Protein AF-A0A6J4R0J1-F1 (afdb_monomer_lite)

Structure (mmCIF, N/CA/C/O backbone):
data_AF-A0A6J4R0J1-F1
#
_entry.id   AF-A0A6J4R0J1-F1
#
loop_
_atom_site.group_PDB
_atom_site.id
_atom_site.type_symbol
_atom_site.label_atom_id
_atom_site.label_alt_id
_atom_site.label_comp_id
_atom_site.label_asym_id
_atom_site.label_entity_id
_atom_site.label_seq_id
_atom_site.pdbx_PDB_ins_code
_atom_site.Cartn_x
_atom_site.Cartn_y
_atom_site.Cartn_z
_atom_site.occupancy
_atom_site.B_iso_or_equiv
_atom_site.auth_seq_id
_atom_site.auth_comp_id
_atom_site.auth_asym_id
_atom_site.auth_atom_id
_atom_site.pdbx_PDB_model_num
ATOM 1 N N . MET A 1 1 ? 12.698 24.147 -6.975 1.00 38.94 1 MET A N 1
ATOM 2 C CA . MET A 1 1 ? 11.459 23.363 -6.816 1.00 38.94 1 MET A CA 1
ATOM 3 C C . MET A 1 1 ? 11.297 23.129 -5.329 1.00 38.94 1 MET A C 1
ATOM 5 O O . MET A 1 1 ? 12.137 22.466 -4.735 1.00 38.94 1 MET A O 1
ATOM 9 N N . ASP A 1 2 ? 10.333 23.818 -4.726 1.00 30.00 2 ASP A N 1
ATOM 10 C CA . ASP A 1 2 ? 10.164 23.955 -3.279 1.00 30.00 2 ASP A CA 1
ATOM 11 C C . ASP A 1 2 ? 9.725 22.641 -2.618 1.00 30.00 2 ASP A C 1
ATOM 13 O O . ASP A 1 2 ? 8.538 22.346 -2.507 1.00 30.00 2 ASP A O 1
ATOM 17 N N . ALA A 1 3 ? 10.691 21.860 -2.136 1.00 38.12 3 ALA A N 1
ATOM 18 C CA . ALA A 1 3 ? 10.451 20.653 -1.340 1.00 38.12 3 ALA A CA 1
ATOM 19 C C . ALA A 1 3 ? 10.174 20.950 0.153 1.00 38.12 3 ALA A C 1
ATOM 21 O O . ALA A 1 3 ? 10.104 20.035 0.969 1.00 38.12 3 ALA A O 1
ATOM 22 N N . GLU A 1 4 ? 10.003 22.222 0.533 1.00 39.88 4 GLU A N 1
ATOM 23 C CA . GLU A 1 4 ? 9.862 22.650 1.935 1.00 39.88 4 GLU A CA 1
ATOM 24 C C . GLU A 1 4 ? 8.438 23.112 2.308 1.00 39.88 4 GLU A C 1
ATOM 26 O O . GLU A 1 4 ? 8.204 23.711 3.357 1.00 39.88 4 GLU A O 1
ATOM 31 N N . ARG A 1 5 ? 7.434 22.803 1.475 1.00 39.91 5 ARG A N 1
ATOM 32 C CA . ARG A 1 5 ? 6.010 23.034 1.792 1.00 39.91 5 ARG A CA 1
ATOM 33 C C . ARG A 1 5 ? 5.126 21.833 1.458 1.00 39.91 5 ARG A C 1
ATOM 35 O O . ARG A 1 5 ? 4.129 21.968 0.763 1.00 39.91 5 ARG A O 1
ATOM 42 N N . ALA A 1 6 ? 5.423 20.663 2.016 1.00 39.06 6 ALA A N 1
ATOM 43 C CA . ALA A 1 6 ? 4.424 19.598 2.109 1.00 39.06 6 ALA A CA 1
ATOM 44 C C . ALA A 1 6 ? 4.661 18.726 3.345 1.00 39.06 6 ALA A C 1
ATOM 46 O O . ALA A 1 6 ? 5.354 17.717 3.333 1.00 39.06 6 ALA A O 1
ATOM 47 N N . GLY A 1 7 ? 4.003 19.089 4.443 1.00 44.00 7 GLY A N 1
ATOM 48 C CA . GLY A 1 7 ? 3.830 18.226 5.609 1.00 44.00 7 GLY A CA 1
ATOM 49 C C . GLY A 1 7 ? 2.900 17.028 5.360 1.00 44.00 7 GLY A C 1
ATOM 50 O O . GLY A 1 7 ? 2.256 16.567 6.305 1.00 44.00 7 GLY A O 1
ATOM 51 N N . PHE A 1 8 ? 2.847 16.477 4.147 1.00 51.34 8 PHE A N 1
ATOM 52 C CA . PHE A 1 8 ? 2.050 15.305 3.794 1.00 51.34 8 PHE A CA 1
ATOM 53 C C . PHE A 1 8 ? 3.011 14.150 3.533 1.00 51.34 8 PHE A C 1
ATOM 55 O O . PHE A 1 8 ? 3.921 14.274 2.728 1.00 51.34 8 PHE A O 1
ATOM 62 N N . ARG A 1 9 ? 2.892 13.050 4.286 1.00 73.69 9 ARG A N 1
ATOM 63 C CA . ARG A 1 9 ? 3.553 11.814 3.859 1.00 73.69 9 ARG A CA 1
ATOM 64 C C . ARG A 1 9 ? 2.790 11.361 2.620 1.00 73.69 9 ARG A C 1
ATOM 66 O O . ARG A 1 9 ? 1.616 10.999 2.744 1.00 73.69 9 ARG A O 1
ATOM 73 N N . THR A 1 10 ? 3.419 11.527 1.468 1.00 86.50 10 THR A N 1
ATOM 74 C CA . THR A 1 10 ? 3.014 10.881 0.228 1.00 86.50 10 THR A CA 1
ATOM 75 C C . THR A 1 10 ? 3.356 9.401 0.343 1.00 86.50 10 THR A C 1
ATOM 77 O O . THR A 1 10 ? 4.373 9.043 0.938 1.00 86.50 10 THR A O 1
ATOM 80 N N . PHE A 1 11 ? 2.466 8.560 -0.162 1.00 91.69 11 PHE A N 1
ATOM 81 C CA . PHE A 1 11 ? 2.671 7.130 -0.326 1.00 91.69 11 PHE A CA 1
ATOM 82 C C . PHE A 1 11 ? 2.374 6.768 -1.774 1.00 91.69 11 PHE A C 1
ATOM 84 O O . PHE A 1 11 ? 1.612 7.461 -2.451 1.00 91.69 11 PHE A O 1
ATOM 91 N N . TRP A 1 12 ? 2.925 5.650 -2.220 1.00 94.31 12 TRP A N 1
ATOM 92 C CA . TRP A 1 12 ? 2.707 5.141 -3.562 1.00 94.31 12 TRP A CA 1
ATOM 93 C C . TRP A 1 12 ? 2.015 3.788 -3.475 1.00 94.31 12 TRP A C 1
ATOM 95 O O . TRP A 1 12 ? 2.318 2.968 -2.607 1.00 94.31 12 TRP A O 1
ATOM 105 N N . LEU A 1 13 ? 1.040 3.579 -4.352 1.00 93.81 13 LEU A N 1
ATOM 106 C CA . LEU A 1 13 ? 0.279 2.342 -4.487 1.00 93.81 13 LEU A CA 1
ATOM 107 C C . LEU A 1 13 ? 0.401 1.822 -5.915 1.00 93.81 13 LEU A C 1
ATOM 109 O O . LEU A 1 13 ? 0.634 2.584 -6.854 1.00 93.81 13 LEU A O 1
ATOM 113 N N . ILE A 1 14 ? 0.159 0.526 -6.083 1.00 93.25 14 ILE A N 1
ATOM 114 C CA . ILE A 1 14 ? -0.085 -0.054 -7.400 1.00 93.25 14 ILE A CA 1
ATOM 115 C C . ILE A 1 14 ? -1.589 0.004 -7.650 1.00 93.25 14 ILE A C 1
ATOM 117 O O . ILE A 1 14 ? -2.373 -0.633 -6.946 1.00 93.25 14 ILE A O 1
ATOM 121 N N . VAL A 1 15 ? -1.987 0.808 -8.628 1.00 92.62 15 VAL A N 1
ATOM 122 C CA . VAL A 1 15 ? -3.387 1.070 -8.967 1.00 92.62 15 VAL A CA 1
ATOM 123 C C . VAL A 1 15 ? -3.696 0.596 -10.380 1.00 92.62 15 VAL A C 1
ATOM 125 O O . VAL A 1 15 ? -2.817 0.550 -11.239 1.00 92.62 15 VAL A O 1
ATOM 128 N N . GLY A 1 16 ? -4.940 0.215 -10.622 1.00 89.44 16 GLY A N 1
ATOM 129 C CA . GLY A 1 16 ? -5.424 -0.276 -11.906 1.00 89.44 16 GLY A CA 1
ATOM 130 C C . GLY A 1 16 ? -6.814 0.262 -12.227 1.00 89.44 16 GLY A C 1
ATOM 131 O O . GLY A 1 16 ? -7.450 0.926 -11.406 1.00 89.44 16 GLY A O 1
ATOM 132 N N . GLY A 1 17 ? -7.279 -0.049 -13.434 1.00 79.38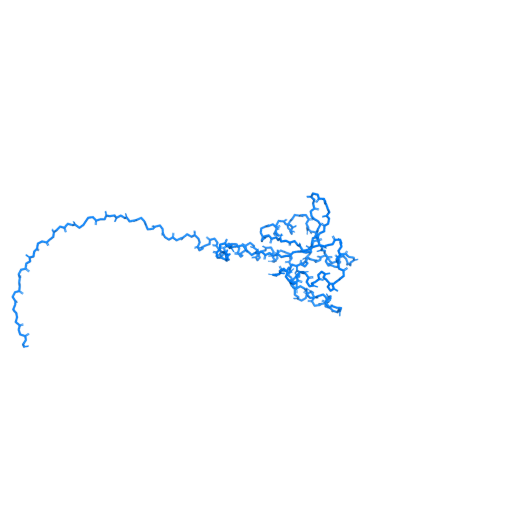 17 GLY A N 1
ATOM 133 C CA . GLY A 1 17 ? -8.604 0.324 -13.921 1.00 79.38 17 GLY A CA 1
ATOM 134 C C . GLY A 1 17 ? -8.642 1.675 -14.640 1.00 79.38 17 GLY A C 1
ATOM 135 O O . GLY A 1 17 ? -8.005 2.646 -14.231 1.00 79.38 17 GLY A O 1
ATOM 136 N N . ASP A 1 18 ? -9.447 1.718 -15.702 1.00 64.12 18 ASP A N 1
ATOM 137 C CA . ASP A 1 18 ? -9.637 2.883 -16.580 1.00 64.12 18 ASP A CA 1
ATOM 138 C C . ASP A 1 18 ? -10.942 3.651 -16.271 1.00 64.12 18 ASP A C 1
ATOM 140 O O . ASP A 1 18 ? -11.391 4.476 -17.064 1.00 64.12 18 ASP A O 1
ATOM 144 N N . GLY A 1 19 ? -11.599 3.344 -15.144 1.00 58.97 19 GLY A N 1
ATOM 145 C CA . GLY A 1 19 ? -12.915 3.878 -14.767 1.00 58.97 19 GLY A CA 1
ATOM 146 C C . GLY A 1 19 ? -12.906 4.806 -13.545 1.00 58.97 19 GLY A C 1
ATOM 147 O O . GLY A 1 19 ? -11.880 5.017 -12.907 1.00 58.97 19 GLY A O 1
ATOM 148 N N . ASP A 1 20 ? -14.090 5.308 -13.171 1.00 60.16 20 ASP A N 1
ATOM 149 C CA . ASP A 1 20 ? -14.314 6.280 -12.077 1.00 60.16 20 ASP A CA 1
ATOM 150 C C . ASP A 1 20 ? -13.888 5.809 -10.673 1.00 60.16 20 ASP A C 1
ATOM 152 O O . ASP A 1 20 ? -13.831 6.607 -9.733 1.00 60.16 20 ASP A O 1
ATOM 156 N N . ARG A 1 21 ? -13.608 4.513 -10.493 1.00 64.06 21 ARG A N 1
ATOM 157 C CA . ARG A 1 21 ? -13.085 3.965 -9.239 1.00 64.06 21 ARG A CA 1
ATOM 158 C C . ARG A 1 21 ? -11.728 3.311 -9.477 1.00 64.06 21 ARG A C 1
ATOM 160 O O . ARG A 1 21 ? -11.695 2.278 -10.145 1.00 64.06 21 ARG A O 1
ATOM 167 N N . PRO A 1 22 ? -10.642 3.859 -8.906 1.00 71.25 22 PRO A N 1
ATOM 168 C CA . PRO A 1 22 ? -9.336 3.225 -8.993 1.00 71.25 22 PRO A CA 1
ATOM 169 C C . PRO A 1 22 ? -9.366 1.874 -8.268 1.00 71.25 22 PRO A C 1
ATOM 171 O O . PRO A 1 22 ? -9.795 1.784 -7.116 1.00 71.25 22 PRO A O 1
ATOM 174 N N . GLU A 1 23 ? -8.932 0.821 -8.957 1.00 86.38 23 GLU A N 1
ATOM 175 C CA . GLU A 1 23 ? -8.646 -0.483 -8.361 1.00 86.38 23 GLU A CA 1
ATOM 176 C C . GLU A 1 23 ? -7.277 -0.408 -7.682 1.00 86.38 23 GLU A C 1
ATOM 178 O O . GLU A 1 23 ? -6.360 0.230 -8.200 1.00 86.38 23 GLU A O 1
ATOM 183 N N . VAL A 1 24 ? -7.116 -1.060 -6.534 1.00 89.06 24 VAL A N 1
ATOM 184 C CA . VAL A 1 24 ? -5.830 -1.131 -5.835 1.00 89.06 24 VAL A CA 1
ATOM 185 C C . VAL A 1 24 ? -5.364 -2.577 -5.819 1.00 89.06 24 VAL A C 1
ATOM 187 O O . VAL A 1 24 ? -6.148 -3.484 -5.543 1.00 89.06 24 VAL A O 1
ATOM 190 N N . PHE A 1 25 ? -4.096 -2.792 -6.149 1.00 89.56 25 PHE A N 1
ATOM 191 C CA . PHE A 1 25 ? -3.497 -4.116 -6.184 1.00 89.56 25 PHE A CA 1
ATOM 192 C C . PHE A 1 25 ? -3.407 -4.710 -4.774 1.00 89.56 25 PHE A C 1
ATOM 194 O O . PHE A 1 25 ? -2.933 -4.056 -3.846 1.00 89.56 25 PHE A O 1
ATOM 201 N N . GLU A 1 26 ? -3.820 -5.967 -4.623 1.00 88.38 26 GLU A N 1
ATOM 202 C CA . GLU A 1 26 ? -3.784 -6.699 -3.355 1.00 88.38 26 GLU A CA 1
ATOM 203 C C . GLU A 1 26 ? -2.957 -7.984 -3.512 1.00 88.38 26 GLU A C 1
ATOM 205 O O . GLU A 1 26 ? -3.203 -8.812 -4.392 1.00 88.38 26 GLU A O 1
ATOM 210 N N . LEU A 1 27 ? -1.982 -8.176 -2.625 1.00 84.88 27 LEU A N 1
ATOM 211 C CA . LEU A 1 27 ? -1.199 -9.403 -2.513 1.00 84.88 27 LEU A CA 1
ATOM 212 C C . LEU A 1 27 ? -2.029 -10.502 -1.847 1.00 84.88 27 LEU A C 1
ATOM 214 O O . LEU A 1 27 ? -2.735 -10.238 -0.875 1.00 84.88 27 LEU A O 1
ATOM 218 N N . GLY A 1 28 ? -1.898 -11.740 -2.337 1.00 77.69 28 GLY A N 1
ATOM 219 C CA . GLY A 1 28 ? -2.512 -12.927 -1.728 1.00 77.69 28 GLY A CA 1
ATOM 220 C C . GLY A 1 28 ? -4.037 -13.002 -1.849 1.00 77.69 28 GLY A C 1
ATOM 221 O O . GLY A 1 28 ? -4.665 -13.816 -1.167 1.00 77.69 28 GLY A O 1
ATOM 222 N N . ALA A 1 29 ? -4.643 -12.180 -2.715 1.00 71.81 29 ALA A N 1
ATOM 223 C CA . ALA A 1 29 ? -6.087 -12.161 -2.939 1.00 71.81 29 ALA A CA 1
ATOM 224 C C . ALA A 1 29 ? -6.650 -13.537 -3.353 1.00 71.81 29 ALA A C 1
ATOM 226 O O . ALA A 1 29 ? -7.758 -13.895 -2.954 1.00 71.81 29 ALA A O 1
ATOM 227 N N . ASP A 1 30 ? -5.863 -14.332 -4.081 1.00 73.12 30 ASP A N 1
ATOM 228 C CA . ASP A 1 30 ? -6.143 -15.716 -4.484 1.00 73.12 30 ASP A CA 1
ATOM 229 C C . ASP A 1 30 ? -6.122 -16.719 -3.314 1.00 73.12 30 ASP A C 1
ATO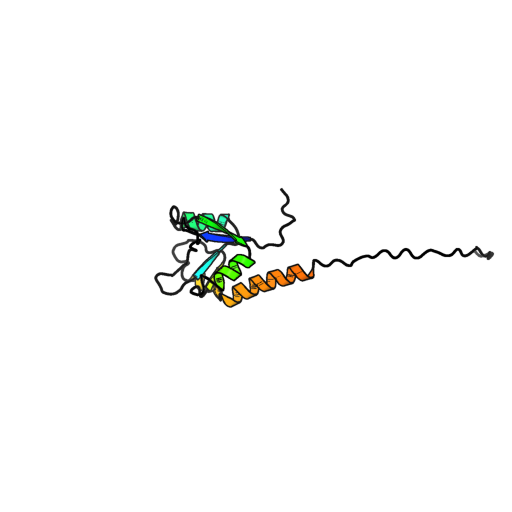M 231 O O . ASP A 1 30 ? -6.751 -17.773 -3.381 1.00 73.12 30 ASP A O 1
ATOM 235 N N . LYS A 1 31 ? -5.432 -16.381 -2.220 1.00 69.50 31 LYS A N 1
ATOM 236 C CA . LYS A 1 31 ? -5.236 -17.227 -1.029 1.00 69.50 31 LYS A CA 1
ATOM 237 C C . LYS A 1 31 ? -6.109 -16.815 0.157 1.00 69.50 31 LYS A C 1
ATOM 239 O O . LYS A 1 31 ? -5.922 -17.323 1.258 1.00 69.50 31 LYS A O 1
ATOM 244 N N . GLY A 1 32 ? -7.035 -15.874 -0.038 1.00 70.12 32 GLY A N 1
ATOM 245 C CA . GLY A 1 32 ? -7.919 -15.354 1.014 1.00 70.12 32 GLY A CA 1
ATOM 246 C C . GLY A 1 32 ? -7.247 -14.385 1.998 1.00 70.12 32 GLY A C 1
ATOM 247 O O . GLY A 1 32 ? -7.940 -13.737 2.780 1.00 70.12 32 GLY A O 1
ATOM 248 N N . THR A 1 33 ? -5.925 -14.224 1.920 1.00 73.38 33 THR A N 1
ATOM 249 C CA . THR A 1 33 ? -5.139 -13.268 2.707 1.00 73.38 33 THR A CA 1
ATOM 250 C C . THR A 1 33 ? -4.902 -12.017 1.874 1.00 73.38 33 THR A C 1
ATOM 252 O O . THR A 1 33 ? -3.975 -11.974 1.076 1.00 73.38 33 THR A O 1
ATOM 255 N N . ARG A 1 34 ? -5.745 -10.995 2.048 1.00 86.31 34 ARG A N 1
ATOM 256 C CA . ARG A 1 34 ? -5.666 -9.742 1.282 1.00 86.31 34 ARG A CA 1
ATOM 257 C C . ARG A 1 34 ? -4.750 -8.744 1.968 1.00 86.31 34 ARG A C 1
ATOM 259 O O . ARG A 1 34 ? -5.080 -8.224 3.040 1.00 86.31 34 ARG A O 1
ATOM 266 N N . MET A 1 35 ? -3.607 -8.477 1.352 1.00 88.31 35 MET A N 1
ATOM 267 C CA . MET A 1 35 ? -2.616 -7.540 1.871 1.00 88.31 35 MET A CA 1
ATOM 268 C C . MET A 1 35 ? -2.396 -6.398 0.887 1.00 88.31 35 MET A C 1
ATOM 270 O O . MET A 1 35 ? -2.263 -6.634 -0.311 1.00 88.31 35 MET A O 1
ATOM 274 N N . LEU A 1 36 ? -2.332 -5.168 1.390 1.00 91.62 36 LEU A N 1
ATOM 275 C CA . LEU A 1 36 ? -2.076 -3.993 0.563 1.00 91.62 36 LEU A CA 1
ATOM 276 C C . LEU A 1 36 ? -0.580 -3.643 0.595 1.00 91.62 36 LEU A C 1
ATOM 278 O O . LEU A 1 36 ? -0.091 -3.278 1.667 1.00 91.62 36 LEU A O 1
ATOM 282 N N . PRO A 1 37 ? 0.147 -3.720 -0.533 1.00 92.00 37 PRO A N 1
ATOM 283 C CA . PRO A 1 37 ? 1.481 -3.150 -0.622 1.00 92.00 37 PRO A CA 1
ATOM 284 C C . PRO A 1 37 ? 1.401 -1.617 -0.637 1.00 92.00 37 PRO A C 1
ATOM 286 O O . PRO A 1 37 ? 0.665 -1.029 -1.432 1.00 92.00 37 PRO A O 1
ATOM 289 N N . VAL A 1 38 ? 2.153 -0.978 0.254 1.00 92.50 38 VAL A N 1
ATOM 290 C CA . VAL A 1 38 ? 2.284 0.479 0.349 1.00 92.50 38 VAL A CA 1
ATOM 291 C C . VAL A 1 38 ? 3.759 0.822 0.258 1.00 92.50 38 VAL A C 1
ATOM 293 O O . VAL A 1 38 ? 4.562 0.268 1.004 1.00 92.50 38 VAL A O 1
ATOM 296 N N . PHE A 1 39 ? 4.086 1.749 -0.634 1.00 92.25 39 PHE A N 1
ATOM 297 C CA . PHE A 1 39 ? 5.456 2.159 -0.888 1.00 92.25 39 PHE A CA 1
ATOM 298 C C . PHE A 1 39 ? 5.718 3.556 -0.326 1.00 92.25 39 PHE A C 1
ATOM 300 O O . PHE A 1 39 ? 4.846 4.434 -0.358 1.00 92.25 39 PHE A O 1
ATOM 307 N N . SER A 1 40 ? 6.923 3.739 0.191 1.00 89.00 40 SER A N 1
ATOM 308 C CA . SER A 1 40 ? 7.465 4.962 0.766 1.00 89.00 40 SER A CA 1
ATOM 309 C C . SER A 1 40 ? 8.143 5.833 -0.285 1.00 89.00 40 SER A C 1
ATOM 311 O O . SER A 1 40 ? 8.392 7.003 0.004 1.00 89.00 40 SER A O 1
ATOM 313 N N . PHE A 1 41 ? 8.431 5.283 -1.470 1.00 89.50 41 PHE A N 1
ATOM 314 C CA . PHE A 1 41 ? 8.992 5.993 -2.618 1.00 89.50 41 PHE A CA 1
ATOM 315 C C . PHE A 1 41 ? 8.388 5.503 -3.944 1.00 89.50 41 PHE A C 1
ATOM 317 O O . PHE A 1 41 ? 7.972 4.347 -4.074 1.00 89.50 41 PHE A O 1
ATOM 324 N N . GLU A 1 42 ? 8.357 6.379 -4.952 1.00 93.00 42 GLU A N 1
ATOM 325 C CA . GLU A 1 42 ? 7.839 6.048 -6.288 1.00 93.00 42 GLU A CA 1
ATOM 326 C C . GLU A 1 42 ? 8.670 4.947 -6.945 1.00 93.00 42 GLU A C 1
ATOM 328 O O . GLU A 1 42 ? 8.136 4.008 -7.534 1.00 93.00 42 GLU A O 1
ATOM 333 N N . GLU A 1 43 ? 9.989 5.047 -6.808 1.00 91.69 43 GLU A N 1
ATOM 334 C CA . GLU A 1 43 ? 10.961 4.168 -7.440 1.00 91.69 43 GLU A CA 1
ATOM 335 C C . GLU A 1 43 ? 10.812 2.721 -6.963 1.00 91.69 43 GLU A C 1
ATOM 337 O O . GLU A 1 43 ? 10.963 1.791 -7.756 1.00 91.69 43 GLU A O 1
ATOM 342 N N . GLU A 1 44 ? 10.459 2.520 -5.692 1.00 91.25 44 GLU A N 1
ATOM 343 C CA . GLU A 1 44 ? 10.194 1.198 -5.117 1.00 91.25 44 GLU A CA 1
ATOM 344 C C . GLU A 1 44 ? 8.920 0.590 -5.707 1.00 91.25 44 GLU A C 1
ATOM 346 O O . GLU A 1 44 ? 8.923 -0.571 -6.120 1.00 91.25 44 GLU A O 1
ATOM 351 N N . ALA A 1 45 ? 7.857 1.390 -5.833 1.00 92.50 45 ALA A N 1
ATOM 352 C CA . ALA A 1 45 ? 6.615 0.966 -6.471 1.00 92.50 45 ALA A CA 1
ATOM 353 C C . ALA A 1 45 ? 6.836 0.625 -7.956 1.00 92.50 45 ALA A C 1
ATOM 355 O O . ALA A 1 45 ? 6.342 -0.390 -8.452 1.00 92.50 45 ALA A O 1
ATOM 356 N N . MET A 1 46 ? 7.620 1.438 -8.669 1.00 92.94 46 MET A N 1
ATOM 357 C CA . MET A 1 46 ? 7.983 1.183 -10.064 1.00 92.94 46 MET A CA 1
ATOM 358 C C . MET A 1 46 ? 8.808 -0.096 -10.211 1.00 92.94 46 MET A C 1
ATOM 360 O O . MET A 1 46 ? 8.560 -0.888 -11.123 1.00 92.94 46 MET A O 1
ATOM 364 N N . LEU A 1 47 ? 9.785 -0.310 -9.328 1.00 91.06 47 LEU A N 1
ATOM 365 C CA . LEU A 1 47 ? 10.621 -1.505 -9.344 1.00 91.06 47 LEU A CA 1
ATOM 366 C C . LEU A 1 47 ? 9.789 -2.758 -9.063 1.00 91.06 47 LEU A C 1
ATOM 368 O O . LEU A 1 47 ? 9.925 -3.754 -9.774 1.00 91.06 47 LEU A O 1
ATOM 372 N N . PHE A 1 48 ? 8.890 -2.685 -8.081 1.00 90.62 48 PHE A N 1
ATOM 373 C CA . PHE A 1 48 ? 7.942 -3.747 -7.772 1.00 90.62 48 PHE A CA 1
ATOM 374 C C . PHE A 1 48 ? 7.083 -4.112 -8.985 1.00 90.62 48 PHE A C 1
ATOM 376 O O . PHE A 1 48 ? 6.970 -5.284 -9.341 1.00 90.62 48 PHE A O 1
ATOM 383 N N . LEU A 1 49 ? 6.523 -3.105 -9.655 1.00 90.44 49 LEU A N 1
ATOM 384 C CA . LEU A 1 49 ? 5.666 -3.279 -10.823 1.00 90.44 49 LEU A CA 1
ATOM 385 C C . LEU A 1 49 ? 6.414 -3.928 -12.002 1.00 90.44 49 LEU A C 1
ATOM 387 O O . LEU A 1 49 ? 5.888 -4.856 -12.620 1.00 90.44 49 LEU A O 1
ATOM 391 N N . ARG A 1 50 ? 7.652 -3.488 -12.267 1.00 89.56 50 ARG A N 1
ATOM 392 C CA . ARG A 1 50 ? 8.520 -4.018 -13.335 1.00 89.56 50 ARG A CA 1
ATOM 393 C C . ARG A 1 50 ? 8.947 -5.457 -13.079 1.00 89.56 50 ARG A C 1
ATOM 395 O O . ARG A 1 50 ? 8.743 -6.327 -13.918 1.00 89.56 50 ARG A O 1
ATOM 402 N N . LEU A 1 51 ? 9.535 -5.722 -11.915 1.00 87.19 51 LEU A N 1
ATOM 403 C CA . LEU A 1 51 ? 10.057 -7.052 -11.588 1.00 87.19 51 LEU A CA 1
ATOM 404 C C . LEU A 1 51 ? 8.936 -8.065 -11.321 1.00 87.19 51 LEU A C 1
ATOM 406 O O . LEU A 1 51 ? 9.117 -9.253 -11.569 1.00 87.19 51 LEU A O 1
ATOM 410 N N . GLY A 1 52 ? 7.772 -7.603 -10.856 1.00 84.25 52 GLY A N 1
ATOM 411 C CA . GLY A 1 52 ? 6.579 -8.430 -10.684 1.00 84.25 52 GLY A CA 1
ATOM 412 C C . GLY A 1 52 ? 5.839 -8.751 -11.987 1.00 84.25 52 GLY A C 1
ATOM 413 O O . GLY A 1 52 ? 4.883 -9.522 -11.950 1.00 84.25 52 GLY A O 1
ATOM 414 N N . GLY A 1 53 ? 6.235 -8.166 -13.127 1.00 86.31 53 GLY A N 1
ATOM 415 C CA . GLY A 1 53 ? 5.561 -8.372 -14.413 1.00 86.31 53 GLY A CA 1
ATOM 416 C C . GLY A 1 53 ? 4.111 -7.874 -14.427 1.00 86.31 53 GLY A C 1
ATOM 417 O O . GLY A 1 53 ? 3.262 -8.463 -15.092 1.00 86.31 53 GLY A O 1
ATOM 418 N N . LEU A 1 54 ? 3.812 -6.821 -13.660 1.00 85.81 54 LEU A N 1
ATOM 419 C CA . LEU A 1 54 ? 2.460 -6.267 -13.497 1.00 85.81 54 LEU A CA 1
ATOM 420 C C . LEU A 1 54 ? 2.145 -5.142 -14.500 1.00 85.81 54 LEU A C 1
ATOM 422 O O . LEU A 1 54 ? 1.043 -4.589 -14.491 1.00 85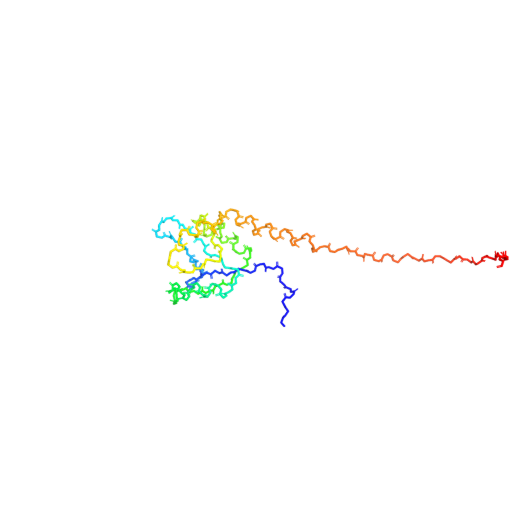.81 54 LEU A O 1
ATOM 426 N N . GLU A 1 55 ? 3.109 -4.802 -15.357 1.00 84.69 55 GLU A N 1
ATOM 427 C CA . GLU A 1 55 ? 2.984 -3.783 -16.400 1.00 84.69 55 GLU A CA 1
ATOM 428 C C . GLU A 1 55 ? 1.785 -4.051 -17.330 1.00 84.69 55 GLU A C 1
ATOM 430 O O . GLU A 1 55 ? 1.463 -5.189 -17.670 1.00 84.69 55 GLU A O 1
ATOM 435 N N . GLY A 1 56 ? 1.098 -2.982 -17.741 1.00 86.00 56 GLY A N 1
ATOM 436 C CA . GLY A 1 56 ? -0.042 -3.028 -18.664 1.00 86.00 56 GLY A CA 1
ATOM 437 C C . GLY A 1 56 ? -1.382 -2.775 -17.978 1.00 86.00 56 GLY A C 1
ATOM 438 O O . GLY A 1 56 ? -2.031 -1.779 -18.277 1.00 86.00 56 GLY A O 1
ATOM 439 N N . ARG A 1 57 ? -1.792 -3.642 -17.040 1.00 87.31 57 ARG A N 1
ATOM 440 C CA . ARG A 1 57 ? -3.036 -3.437 -16.264 1.00 87.31 57 ARG A CA 1
ATOM 441 C C . ARG A 1 57 ? -2.840 -2.484 -15.085 1.00 87.31 57 ARG A C 1
ATOM 443 O O . ARG A 1 57 ? -3.782 -1.801 -14.684 1.00 87.31 57 ARG A O 1
ATOM 450 N N . TRP A 1 58 ? -1.643 -2.486 -14.510 1.00 92.31 58 TRP A N 1
ATOM 451 C CA . TRP A 1 58 ? -1.332 -1.749 -13.296 1.00 92.31 58 TRP A CA 1
ATOM 452 C C . TRP A 1 58 ? -0.363 -0.603 -13.576 1.00 92.31 58 TRP A C 1
ATOM 454 O O . TRP A 1 58 ? 0.453 -0.665 -14.497 1.00 92.31 58 TRP A O 1
ATOM 464 N N . ARG A 1 59 ? -0.447 0.441 -12.753 1.00 93.25 59 ARG A N 1
ATOM 465 C CA . ARG A 1 59 ? 0.423 1.620 -12.767 1.00 93.25 59 ARG A CA 1
ATOM 466 C C . ARG A 1 59 ? 0.717 2.083 -11.345 1.00 93.25 59 ARG A C 1
ATOM 468 O O . ARG A 1 59 ? -0.002 1.737 -10.411 1.00 93.25 59 ARG A O 1
ATOM 475 N N . VAL A 1 60 ? 1.754 2.896 -11.186 1.00 93.25 60 VAL A N 1
ATOM 476 C CA . VAL A 1 60 ? 2.032 3.565 -9.911 1.00 93.25 60 VAL A CA 1
ATOM 477 C C . VAL A 1 60 ? 1.077 4.750 -9.745 1.00 93.25 60 VAL A C 1
ATOM 479 O O . VAL A 1 60 ? 0.827 5.497 -10.693 1.00 93.25 60 VAL A O 1
ATOM 482 N N . GLY A 1 61 ? 0.505 4.889 -8.551 1.00 92.44 61 GLY A N 1
ATOM 483 C CA . GLY A 1 61 ? -0.380 5.986 -8.177 1.00 92.44 61 GLY A CA 1
ATOM 484 C C . GLY A 1 61 ? 0.045 6.620 -6.858 1.00 92.44 61 GLY A C 1
ATOM 485 O O . GLY A 1 61 ? 0.313 5.917 -5.885 1.00 92.44 61 GLY A O 1
ATOM 486 N N . GLU A 1 62 ? 0.083 7.949 -6.830 1.00 92.88 62 GLU A N 1
ATOM 487 C CA . GLU A 1 62 ? 0.344 8.730 -5.623 1.00 92.88 62 GLU A CA 1
ATOM 488 C C . GLU A 1 62 ? -0.910 8.799 -4.735 1.00 92.88 62 GLU A C 1
ATOM 490 O O . GLU A 1 62 ? -2.021 9.004 -5.227 1.00 92.88 62 GLU A O 1
ATOM 495 N N . THR A 1 63 ? -0.746 8.666 -3.418 1.00 89.12 63 THR A N 1
ATOM 496 C CA . THR A 1 63 ? -1.814 8.889 -2.438 1.00 89.12 63 THR A CA 1
ATOM 497 C C . THR A 1 63 ? -1.307 9.631 -1.205 1.00 89.12 63 THR A C 1
ATOM 499 O O . THR A 1 63 ? -0.226 9.369 -0.676 1.00 89.12 63 THR A O 1
ATOM 502 N N . GLY A 1 64 ? -2.135 10.526 -0.666 1.00 89.12 64 GLY A N 1
ATOM 503 C CA . GLY A 1 64 ? -1.882 11.137 0.634 1.00 89.12 64 GLY A CA 1
ATOM 504 C C . GLY A 1 64 ? -2.239 10.202 1.793 1.00 89.12 64 GLY A C 1
ATOM 505 O O . GLY A 1 64 ? -3.077 9.308 1.668 1.00 89.12 64 GLY A O 1
ATOM 506 N N . ALA A 1 65 ? -1.674 10.462 2.975 1.00 87.44 65 ALA A N 1
ATOM 507 C CA . ALA A 1 65 ? -1.998 9.733 4.209 1.00 87.44 65 ALA A CA 1
ATOM 508 C C . ALA A 1 65 ? -3.507 9.695 4.544 1.00 87.44 65 ALA A C 1
ATOM 510 O O . ALA A 1 65 ? -3.999 8.714 5.099 1.00 87.44 65 ALA A O 1
ATOM 511 N N . ALA A 1 66 ? -4.242 10.777 4.259 1.00 85.81 66 ALA A N 1
ATOM 512 C CA . ALA A 1 66 ? -5.676 10.868 4.546 1.00 85.81 66 ALA A CA 1
ATOM 513 C C . ALA A 1 66 ? -6.514 10.015 3.581 1.00 85.81 66 ALA A C 1
ATOM 515 O O . ALA A 1 66 ? -7.429 9.314 4.020 1.00 85.81 66 ALA A O 1
ATOM 516 N N . ASP A 1 67 ? -6.166 10.033 2.297 1.00 88.19 67 ASP A N 1
ATOM 517 C CA . ASP A 1 67 ? -6.838 9.246 1.264 1.00 88.19 67 ASP A CA 1
ATOM 518 C C . ASP A 1 67 ? -6.526 7.758 1.432 1.00 88.19 67 ASP A C 1
ATOM 520 O O . ASP A 1 67 ? -7.427 6.924 1.353 1.00 88.19 67 ASP A O 1
ATOM 524 N N . LEU A 1 68 ? -5.289 7.422 1.810 1.00 88.69 68 LEU A N 1
ATOM 525 C CA . LEU A 1 68 ? -4.888 6.055 2.136 1.00 88.69 68 LEU A CA 1
ATOM 526 C C . LEU A 1 68 ? -5.648 5.513 3.357 1.00 88.69 68 LEU A C 1
ATOM 528 O O . LEU A 1 68 ? -6.177 4.402 3.323 1.00 88.69 68 LEU A O 1
ATOM 532 N N . ALA A 1 69 ? -5.786 6.316 4.418 1.00 87.06 69 ALA A N 1
ATOM 533 C CA . ALA A 1 69 ? -6.598 5.941 5.576 1.00 87.06 69 ALA A CA 1
ATOM 534 C C . ALA A 1 69 ? -8.081 5.750 5.202 1.00 87.06 69 ALA A C 1
ATOM 536 O O . ALA A 1 69 ? -8.729 4.813 5.675 1.00 87.06 69 ALA A O 1
ATOM 537 N N . SER A 1 70 ? -8.620 6.606 4.330 1.00 87.06 70 SER A N 1
ATOM 538 C CA . SER A 1 70 ? -10.005 6.503 3.844 1.00 87.06 70 SER A CA 1
ATOM 539 C C . SER A 1 70 ? -10.212 5.258 2.976 1.00 87.06 70 SER A C 1
ATOM 541 O O . SER A 1 70 ? -11.208 4.552 3.124 1.00 87.06 70 SER A O 1
ATOM 543 N N . THR A 1 71 ? -9.233 4.929 2.135 1.00 85.44 71 THR A N 1
ATOM 544 C CA . THR A 1 71 ? -9.219 3.729 1.288 1.00 85.44 71 THR A CA 1
ATOM 545 C C . THR A 1 71 ? -9.272 2.460 2.140 1.00 85.44 71 THR A C 1
ATOM 547 O O . THR A 1 71 ? -10.143 1.611 1.935 1.00 85.44 71 THR A O 1
ATOM 550 N N . LEU A 1 72 ? -8.410 2.376 3.162 1.00 86.69 72 LEU A N 1
ATOM 551 C CA . LEU A 1 72 ? -8.327 1.237 4.082 1.00 86.69 72 LEU A CA 1
ATOM 552 C C . LEU A 1 72 ? -9.567 1.085 4.977 1.00 86.69 72 LEU A C 1
ATOM 554 O O . LEU A 1 72 ? -9.970 -0.032 5.293 1.00 86.69 72 LEU A O 1
ATOM 558 N N . THR A 1 73 ? -10.193 2.189 5.389 1.00 84.56 73 THR A N 1
ATOM 559 C CA . THR A 1 73 ? -11.392 2.154 6.250 1.00 84.56 73 THR A CA 1
ATOM 560 C C . THR A 1 73 ? -12.706 2.015 5.471 1.00 84.56 73 THR A C 1
ATOM 562 O O . THR A 1 73 ? -13.728 1.644 6.064 1.00 84.56 73 THR A O 1
ATOM 565 N N . GLY A 1 74 ? -12.685 2.285 4.162 1.00 82.38 74 GLY A N 1
ATOM 566 C CA . GLY A 1 74 ? -13.836 2.294 3.261 1.00 82.38 74 GLY A CA 1
ATOM 567 C C . GLY A 1 74 ? -13.838 1.135 2.262 1.00 82.38 74 GLY A C 1
ATOM 568 O O . GLY A 1 74 ? -14.171 0.003 2.615 1.00 82.38 74 GLY A O 1
ATOM 569 N N . ALA A 1 75 ? -13.523 1.434 0.997 1.00 73.94 75 ALA A N 1
ATOM 570 C CA . ALA A 1 75 ? -13.678 0.513 -0.134 1.00 73.94 75 ALA A CA 1
ATOM 571 C C . ALA A 1 75 ? -12.856 -0.784 -0.001 1.00 73.94 75 ALA A C 1
ATOM 573 O O . ALA A 1 75 ? -13.279 -1.819 -0.509 1.00 73.94 75 ALA A O 1
ATOM 574 N N . HIS A 1 76 ? -11.747 -0.755 0.746 1.00 74.75 76 HIS A N 1
ATOM 575 C CA . HIS A 1 76 ? -10.838 -1.891 0.918 1.00 74.75 76 HIS A CA 1
ATOM 576 C C . HIS A 1 76 ? -10.871 -2.493 2.332 1.00 74.75 76 HIS A C 1
ATOM 578 O O . HIS A 1 76 ? -9.871 -2.999 2.836 1.00 74.75 76 HIS A O 1
ATOM 584 N N . ARG A 1 77 ? -12.050 -2.538 2.969 1.00 72.19 77 ARG A N 1
ATOM 585 C CA . ARG A 1 77 ? -12.269 -3.250 4.251 1.00 72.19 77 ARG A CA 1
ATOM 586 C C . ARG A 1 77 ? -11.941 -4.752 4.224 1.00 72.19 77 ARG A C 1
ATOM 588 O O . ARG A 1 77 ? -11.909 -5.380 5.281 1.00 72.19 77 ARG A O 1
ATOM 595 N N . GLY A 1 78 ? -11.723 -5.340 3.050 1.00 76.94 78 GLY A N 1
ATOM 596 C CA . GLY A 1 78 ? -11.238 -6.715 2.915 1.00 76.94 78 GLY A CA 1
ATOM 597 C C . GLY A 1 78 ? -9.739 -6.871 3.189 1.00 76.94 78 GLY A C 1
ATOM 598 O O . GLY A 1 78 ? -9.307 -7.980 3.483 1.00 76.94 78 GLY A O 1
ATOM 599 N N . VAL A 1 79 ? -8.960 -5.785 3.127 1.00 81.06 79 VAL A N 1
ATOM 600 C CA . VAL A 1 79 ? -7.522 -5.794 3.422 1.00 81.06 79 VAL A CA 1
ATOM 601 C C . VAL A 1 79 ? -7.321 -5.999 4.917 1.00 81.06 79 VAL A C 1
ATOM 603 O O . VAL A 1 79 ? -7.819 -5.213 5.728 1.00 81.06 79 VAL A O 1
ATOM 606 N N . ILE A 1 80 ? -6.582 -7.046 5.277 1.00 82.12 80 ILE A N 1
ATOM 607 C CA . ILE A 1 80 ? -6.309 -7.393 6.677 1.00 82.12 80 ILE A 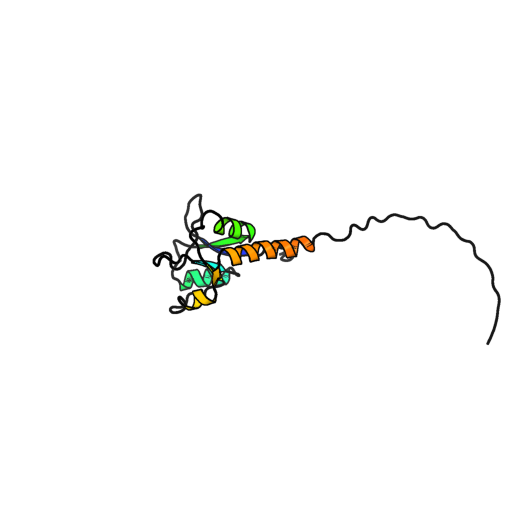CA 1
ATOM 608 C C . ILE A 1 80 ? -4.965 -6.841 7.159 1.00 82.12 80 ILE A C 1
ATOM 610 O O . ILE A 1 80 ? -4.795 -6.570 8.348 1.00 82.12 80 ILE A O 1
ATOM 614 N N . ARG A 1 81 ? -4.014 -6.650 6.240 1.00 88.94 81 ARG A N 1
ATOM 615 C CA . ARG A 1 81 ? -2.641 -6.232 6.541 1.00 88.94 81 ARG A CA 1
ATOM 616 C C . ARG A 1 81 ? -2.089 -5.297 5.471 1.00 88.94 81 ARG A C 1
ATOM 618 O O . ARG A 1 81 ? -2.475 -5.377 4.308 1.00 88.94 81 ARG A O 1
ATOM 625 N N . VAL A 1 82 ? -1.170 -4.433 5.876 1.00 89.50 82 VAL A N 1
ATOM 626 C CA . VAL A 1 82 ? -0.421 -3.523 5.004 1.00 89.50 82 VAL A CA 1
ATOM 627 C C . VAL A 1 82 ? 1.035 -3.958 5.000 1.00 89.50 82 VAL A C 1
ATOM 629 O O . VAL A 1 82 ? 1.604 -4.125 6.072 1.00 89.50 82 VAL A O 1
ATOM 632 N N . VAL A 1 83 ? 1.628 -4.140 3.823 1.00 91.06 83 VAL A N 1
ATOM 633 C CA . VAL A 1 83 ? 3.047 -4.490 3.666 1.00 91.06 83 VAL A CA 1
ATOM 634 C C . VAL A 1 83 ? 3.788 -3.241 3.220 1.00 91.06 83 VAL A C 1
ATOM 636 O O . VAL A 1 83 ? 3.419 -2.657 2.203 1.00 91.06 83 VAL A O 1
ATOM 639 N N . LEU A 1 84 ? 4.796 -2.826 3.984 1.00 89.62 84 LEU A N 1
ATOM 640 C CA . LEU A 1 84 ? 5.599 -1.650 3.655 1.00 89.62 84 LEU A CA 1
ATOM 641 C C . LEU A 1 84 ? 6.782 -2.037 2.774 1.00 89.62 84 LEU A C 1
ATOM 643 O O . LEU A 1 84 ? 7.475 -3.006 3.078 1.00 89.62 84 LEU A O 1
ATOM 647 N N . ASP A 1 85 ? 6.973 -1.276 1.700 1.00 88.25 85 ASP A N 1
ATOM 648 C CA . ASP A 1 85 ? 8.108 -1.349 0.772 1.00 88.25 85 ASP A CA 1
ATOM 649 C C . ASP A 1 85 ? 8.459 -2.787 0.339 1.00 88.25 85 ASP A C 1
ATOM 651 O O . ASP A 1 85 ? 9.609 -3.225 0.457 1.00 88.25 85 ASP A O 1
ATOM 655 N N . PRO A 1 86 ? 7.472 -3.584 -0.128 1.00 87.56 86 PRO A N 1
ATOM 656 C CA . PRO A 1 86 ? 7.731 -4.968 -0.486 1.00 87.56 86 PRO A CA 1
ATOM 657 C C . PRO A 1 86 ? 8.677 -5.056 -1.682 1.00 87.56 86 PRO A C 1
ATOM 659 O O . PRO A 1 86 ? 8.436 -4.462 -2.731 1.00 87.56 86 PRO A O 1
ATOM 662 N N . PHE A 1 87 ? 9.712 -5.886 -1.557 1.00 80.62 87 PHE A N 1
ATOM 663 C CA . PHE A 1 87 ? 10.600 -6.208 -2.670 1.00 80.62 87 PHE A CA 1
ATOM 664 C C . PHE A 1 87 ? 10.063 -7.410 -3.466 1.00 80.62 87 PHE A C 1
ATOM 666 O O . PHE A 1 87 ? 9.711 -8.408 -2.842 1.00 80.62 87 PHE A O 1
ATOM 673 N N . PRO A 1 88 ? 10.009 -7.374 -4.808 1.00 71.38 88 PRO A N 1
ATOM 674 C CA . PRO A 1 88 ? 9.288 -8.339 -5.659 1.00 71.38 88 PRO A CA 1
ATOM 675 C C . PRO A 1 88 ? 9.938 -9.737 -5.817 1.00 71.38 88 PRO A C 1
ATOM 677 O O . PRO A 1 88 ? 9.566 -10.489 -6.715 1.00 71.38 88 PRO A O 1
ATOM 680 N N . GLU A 1 89 ? 10.904 -10.128 -4.981 1.00 66.19 89 GLU A N 1
ATOM 681 C CA . GLU A 1 89 ? 11.657 -11.377 -5.177 1.00 66.19 89 GLU A CA 1
ATOM 682 C C . GLU A 1 89 ? 10.869 -12.666 -4.874 1.00 66.19 89 GLU A C 1
ATOM 684 O O . GLU A 1 89 ? 10.135 -12.797 -3.885 1.00 66.19 89 GLU A O 1
ATOM 689 N N . ILE A 1 90 ? 11.104 -13.680 -5.717 1.00 51.97 90 ILE A N 1
ATOM 690 C CA . ILE A 1 90 ? 10.554 -15.033 -5.587 1.00 51.97 90 ILE A CA 1
ATOM 691 C C . ILE A 1 90 ? 11.075 -15.661 -4.285 1.00 51.97 90 ILE A C 1
ATOM 693 O O . ILE A 1 90 ? 12.232 -16.051 -4.185 1.00 51.97 90 ILE A O 1
ATOM 697 N N . GLY A 1 91 ? 10.201 -15.768 -3.281 1.00 54.56 91 GLY A N 1
ATOM 698 C CA . GLY A 1 91 ? 10.518 -16.334 -1.962 1.00 54.56 91 GLY A CA 1
ATOM 699 C C . GLY A 1 91 ? 10.161 -15.422 -0.786 1.00 54.56 91 GLY A C 1
ATOM 700 O O . GLY A 1 91 ?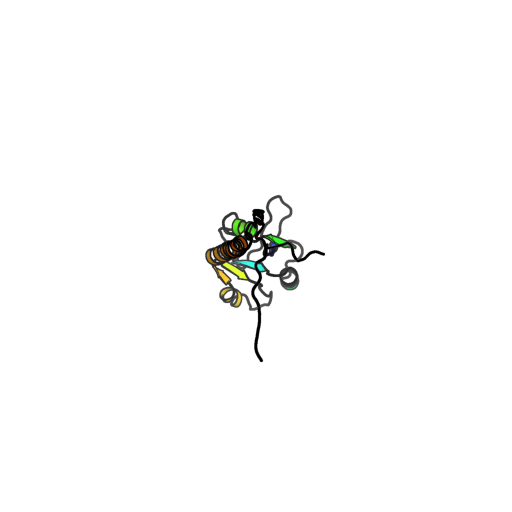 10.022 -15.905 0.339 1.00 54.56 91 GLY A O 1
ATOM 701 N N . PHE A 1 92 ? 9.902 -14.134 -1.038 1.00 58.91 92 PHE A N 1
ATOM 702 C CA . PHE A 1 92 ? 9.587 -13.159 0.013 1.00 58.91 92 PHE A CA 1
ATOM 703 C C . PHE A 1 92 ? 8.119 -13.124 0.441 1.00 58.91 92 PHE A C 1
ATOM 705 O O . PHE A 1 92 ? 7.777 -12.426 1.390 1.00 58.91 92 PHE A O 1
ATOM 712 N N . ALA A 1 93 ? 7.263 -13.968 -0.146 1.00 62.94 93 ALA A N 1
ATOM 713 C CA . ALA A 1 93 ? 5.867 -14.098 0.273 1.00 62.94 93 ALA A CA 1
ATOM 714 C C . ALA A 1 93 ? 5.714 -14.366 1.786 1.00 62.94 93 ALA A C 1
ATOM 716 O O . ALA A 1 93 ? 4.799 -13.835 2.406 1.00 62.94 93 ALA A O 1
ATOM 717 N N . ARG A 1 94 ? 6.633 -15.139 2.390 1.00 61.06 94 ARG A N 1
ATOM 718 C CA . ARG A 1 94 ? 6.682 -15.357 3.851 1.00 61.06 94 ARG A CA 1
ATOM 719 C C . ARG A 1 94 ? 7.298 -14.191 4.631 1.00 61.06 94 ARG A C 1
ATOM 721 O O . ARG A 1 94 ? 6.984 -14.019 5.800 1.00 61.06 94 ARG A O 1
ATOM 728 N N . PHE A 1 95 ? 8.163 -13.393 4.008 1.00 64.00 95 PHE A N 1
ATOM 729 C CA . PHE A 1 95 ? 8.757 -12.212 4.638 1.00 64.00 95 PHE A CA 1
ATOM 730 C C . PHE A 1 95 ? 7.766 -11.053 4.737 1.00 64.00 95 PHE A C 1
ATOM 732 O O . PHE A 1 95 ? 7.818 -10.294 5.701 1.00 64.00 95 PHE A O 1
ATOM 739 N N . TYR A 1 96 ? 6.815 -10.946 3.807 1.00 68.19 96 TYR A N 1
ATOM 740 C CA . TYR A 1 96 ? 5.783 -9.913 3.875 1.00 68.19 96 TYR A CA 1
ATOM 741 C C . TYR A 1 96 ? 4.912 -10.018 5.126 1.00 68.19 96 TYR A C 1
ATOM 743 O O . TYR A 1 96 ? 4.465 -8.992 5.617 1.00 68.19 96 TYR A O 1
ATOM 751 N N . GLU A 1 97 ? 4.721 -11.212 5.699 1.00 64.38 97 GLU A N 1
ATOM 752 C CA . GLU A 1 97 ? 4.031 -11.345 6.989 1.00 64.38 97 GLU A CA 1
ATOM 753 C C . GLU A 1 97 ? 4.796 -10.633 8.119 1.00 64.38 97 GLU A C 1
ATOM 755 O O . GLU A 1 97 ? 4.171 -9.996 8.967 1.00 64.38 97 GLU A O 1
ATOM 760 N N . VAL A 1 98 ? 6.134 -10.666 8.094 1.00 64.88 98 VAL A N 1
ATOM 761 C CA . VAL A 1 98 ? 7.016 -10.063 9.112 1.00 64.88 98 VAL A CA 1
ATOM 762 C C . VAL A 1 98 ? 7.094 -8.543 8.974 1.00 64.88 98 VAL A C 1
ATOM 764 O O . VAL A 1 98 ? 7.106 -7.836 9.978 1.00 64.88 98 VAL A O 1
ATOM 767 N N . PHE A 1 99 ? 7.103 -8.033 7.742 1.00 70.94 99 PHE A N 1
ATOM 768 C CA . PHE A 1 99 ? 7.112 -6.593 7.451 1.00 70.94 99 PHE A CA 1
ATOM 769 C C . PHE A 1 99 ? 5.704 -6.015 7.249 1.00 70.94 99 PHE A C 1
ATOM 771 O O . PHE A 1 99 ? 5.545 -4.923 6.699 1.00 70.94 99 PHE A O 1
ATOM 778 N N . SER A 1 100 ? 4.673 -6.745 7.691 1.00 84.12 100 SER A N 1
ATOM 779 C CA . SER A 1 100 ? 3.294 -6.278 7.627 1.00 84.12 100 SER A CA 1
ATOM 780 C C . SER A 1 100 ? 2.809 -5.687 8.941 1.00 84.12 100 SER A C 1
ATOM 782 O O . SER A 1 100 ? 3.077 -6.200 10.026 1.00 84.12 100 SER A O 1
ATOM 784 N N . LEU A 1 101 ? 1.996 -4.647 8.820 1.00 87.56 101 LEU A N 1
ATOM 785 C CA . LEU A 1 101 ? 1.222 -4.078 9.910 1.00 87.56 101 LEU A CA 1
ATOM 786 C C . LEU A 1 101 ? -0.233 -4.509 9.787 1.00 87.56 101 LEU A C 1
ATOM 788 O O . LEU A 1 101 ? -0.757 -4.665 8.678 1.00 87.56 101 LEU A O 1
ATOM 792 N N . GLY A 1 102 ? -0.912 -4.667 10.923 1.00 89.06 102 GLY A N 1
ATOM 793 C CA . GLY A 1 102 ? -2.366 -4.748 10.915 1.00 89.06 102 GLY A CA 1
ATOM 794 C C . GLY A 1 102 ? -2.946 -3.484 10.283 1.00 89.06 102 GLY A C 1
ATOM 795 O O . GLY A 1 102 ? -2.414 -2.385 10.460 1.00 89.06 102 GLY A O 1
ATOM 796 N N . ARG A 1 103 ? -4.046 -3.613 9.537 1.00 90.94 103 ARG A N 1
ATOM 797 C CA . ARG A 1 103 ? -4.699 -2.453 8.915 1.00 90.94 103 ARG A CA 1
ATOM 798 C C . ARG A 1 103 ? -4.985 -1.348 9.935 1.00 90.94 103 ARG A C 1
ATOM 800 O O . ARG A 1 103 ? -4.689 -0.183 9.682 1.00 90.94 103 ARG A O 1
ATOM 807 N N . GLU A 1 104 ? -5.573 -1.702 11.073 1.00 89.88 104 GLU A N 1
ATOM 808 C CA . GLU A 1 104 ? -5.945 -0.762 12.132 1.00 89.88 104 GLU A CA 1
ATOM 809 C C . GLU A 1 104 ? -4.714 -0.075 12.731 1.00 89.88 104 GLU A C 1
ATOM 811 O O . GLU A 1 104 ? -4.743 1.132 12.976 1.00 89.88 104 GLU A O 1
ATOM 816 N N . GLU A 1 105 ? -3.621 -0.820 12.914 1.00 89.19 105 GLU A N 1
ATOM 817 C CA . GLU A 1 105 ? -2.343 -0.299 13.410 1.00 89.19 105 GLU A CA 1
ATOM 818 C C . GLU A 1 105 ? -1.761 0.719 12.429 1.00 89.19 105 GLU A C 1
ATOM 820 O O . GLU A 1 105 ? -1.387 1.828 12.817 1.00 89.19 105 GLU A O 1
ATOM 825 N N . PHE A 1 106 ? -1.757 0.386 11.138 1.00 89.69 106 PHE A N 1
ATOM 826 C CA . PHE A 1 106 ? -1.269 1.284 10.103 1.00 89.69 106 PHE A CA 1
ATOM 827 C C . PHE A 1 106 ? -2.128 2.553 9.989 1.00 89.69 106 PHE A C 1
ATOM 829 O O . PHE A 1 106 ? -1.595 3.662 9.968 1.00 89.69 106 PHE A O 1
ATOM 836 N N . VAL A 1 107 ? -3.460 2.433 10.015 1.00 88.69 107 VAL A N 1
ATOM 837 C CA . VAL A 1 107 ? -4.369 3.594 10.033 1.00 88.69 107 VAL A CA 1
ATOM 838 C C . VAL A 1 107 ? -4.130 4.468 11.270 1.00 88.69 107 VAL A C 1
ATOM 840 O O . VAL A 1 107 ? -4.104 5.698 11.162 1.00 88.69 107 VAL A O 1
ATOM 843 N N . ALA A 1 108 ? -3.905 3.864 12.440 1.00 88.19 108 ALA A N 1
ATOM 844 C CA . ALA A 1 108 ? -3.573 4.602 13.654 1.00 88.19 108 ALA A CA 1
ATOM 845 C C . ALA A 1 108 ? -2.258 5.384 13.503 1.00 88.19 108 ALA A C 1
ATOM 847 O O . ALA A 1 108 ? -2.208 6.554 13.891 1.00 88.19 108 ALA A O 1
ATOM 848 N N . LEU A 1 109 ? -1.229 4.798 12.878 1.00 86.25 109 LEU A N 1
ATOM 849 C CA . LEU A 1 109 ? 0.032 5.483 12.568 1.00 86.25 109 LEU A CA 1
ATOM 850 C C . LEU A 1 109 ? -0.163 6.643 11.585 1.00 86.25 109 LEU A C 1
ATOM 852 O O . LEU A 1 109 ? 0.381 7.728 11.813 1.00 86.25 109 LEU A O 1
ATOM 856 N N . LEU A 1 110 ? -0.983 6.467 10.543 1.00 86.19 110 LEU A N 1
ATOM 857 C CA . LEU A 1 110 ? -1.324 7.545 9.608 1.00 86.19 110 LEU A CA 1
ATOM 858 C C . LEU A 1 110 ? -2.003 8.717 10.331 1.00 86.19 110 LEU A C 1
ATOM 860 O O . LEU A 1 110 ? -1.641 9.876 10.124 1.00 86.19 110 LEU A O 1
ATOM 864 N N . ILE A 1 111 ? -2.955 8.439 11.228 1.00 83.31 111 ILE A N 1
ATOM 865 C CA . ILE A 1 111 ? -3.660 9.471 12.004 1.00 83.31 111 ILE A CA 1
ATOM 866 C C . ILE A 1 111 ? -2.726 10.138 13.020 1.00 83.31 111 ILE A C 1
ATOM 868 O O . ILE A 1 111 ? -2.743 11.361 13.182 1.00 83.31 111 ILE A O 1
ATOM 872 N N . LEU A 1 112 ? -1.902 9.359 13.715 1.00 77.88 112 LEU A N 1
ATOM 873 C CA . LEU A 1 112 ? -0.991 9.872 14.730 1.00 77.88 112 LEU A CA 1
ATOM 874 C C . LEU A 1 112 ? 0.113 10.739 14.103 1.00 77.88 112 LEU A C 1
ATOM 876 O O . LEU A 1 112 ? 0.404 11.827 14.603 1.00 77.88 112 LEU A O 1
ATOM 880 N N . GLY A 1 113 ? 0.648 10.323 12.953 1.00 68.81 113 GLY A N 1
ATOM 881 C CA . GLY A 1 113 ? 1.583 11.113 12.151 1.00 68.81 113 GLY A CA 1
ATOM 882 C C . GLY A 1 113 ? 1.013 12.472 11.726 1.00 68.81 113 GLY A C 1
ATOM 883 O O . GLY A 1 113 ? 1.756 13.453 11.666 1.00 68.81 113 GLY A O 1
ATOM 884 N N . ARG A 1 114 ? -0.310 12.575 11.521 1.00 64.06 114 ARG A N 1
ATOM 885 C CA . ARG A 1 114 ? -0.999 13.866 11.321 1.00 64.06 114 ARG A CA 1
ATOM 886 C C . ARG A 1 114 ? -1.014 14.707 12.601 1.00 64.06 114 ARG A C 1
ATOM 888 O O . ARG A 1 114 ? -0.705 15.896 12.550 1.00 64.06 114 ARG A O 1
ATOM 895 N N . ARG A 1 115 ? -1.333 14.104 13.754 1.00 57.34 115 ARG A N 1
ATOM 896 C CA . ARG A 1 115 ? -1.449 14.805 15.053 1.00 57.34 115 ARG A CA 1
ATOM 897 C C . ARG A 1 115 ? -0.130 15.407 15.541 1.00 57.34 115 ARG A C 1
ATOM 899 O O . ARG A 1 115 ? -0.129 16.498 16.114 1.00 57.34 115 ARG A O 1
ATOM 906 N N . PHE A 1 116 ? 0.996 14.741 15.289 1.00 39.00 116 PHE A N 1
ATOM 907 C CA . PHE A 1 116 ? 2.313 15.278 15.645 1.00 39.00 116 PHE A CA 1
ATOM 908 C C . PHE A 1 116 ? 2.712 16.509 14.821 1.00 39.00 116 PHE A C 1
ATOM 910 O O . PHE A 1 116 ? 3.473 17.336 15.315 1.00 39.00 116 PHE A O 1
ATOM 917 N N . ARG A 1 117 ? 2.154 16.679 13.616 1.00 52.53 117 ARG A N 1
ATOM 918 C CA . ARG A 1 117 ? 2.389 17.854 12.761 1.00 52.53 117 ARG A CA 1
ATOM 919 C C . ARG A 1 117 ? 1.449 19.018 13.069 1.00 52.53 117 ARG A C 1
ATOM 921 O O . ARG A 1 117 ? 1.854 20.170 12.983 1.00 52.53 117 ARG A O 1
ATOM 928 N N . THR A 1 118 ? 0.215 18.752 13.503 1.00 44.69 118 THR A N 1
ATOM 929 C CA . THR A 1 118 ? -0.715 19.828 13.898 1.00 44.69 118 THR A CA 1
ATOM 930 C C . THR A 1 118 ? -0.314 20.530 15.196 1.00 44.69 118 THR A C 1
ATOM 932 O O . THR A 1 118 ? -0.720 21.667 15.419 1.00 44.69 118 THR A O 1
ATOM 935 N N . ARG A 1 119 ? 0.493 19.890 16.056 1.00 47.84 119 ARG A N 1
ATOM 936 C CA . ARG A 1 119 ? 0.931 20.479 17.334 1.00 47.84 119 ARG A CA 1
ATOM 937 C C . ARG A 1 119 ? 2.074 21.495 17.189 1.00 47.84 119 ARG A C 1
ATOM 939 O O . ARG A 1 119 ? 2.314 22.249 18.124 1.00 47.84 119 ARG A O 1
ATOM 946 N N . THR A 1 120 ? 2.743 21.560 16.038 1.00 49.62 120 THR A N 1
ATOM 947 C CA . THR A 1 120 ? 3.843 22.511 15.782 1.00 49.62 120 THR A CA 1
ATOM 948 C C . THR A 1 120 ? 3.453 23.680 14.870 1.00 49.62 120 THR A C 1
ATOM 950 O O . THR A 1 120 ? 4.256 24.584 14.672 1.00 49.62 120 THR A O 1
ATOM 953 N N . ALA A 1 121 ? 2.208 23.736 14.380 1.00 48.25 121 ALA A N 1
ATOM 954 C CA . ALA A 1 121 ? 1.711 24.808 13.506 1.00 48.25 121 ALA A CA 1
ATOM 955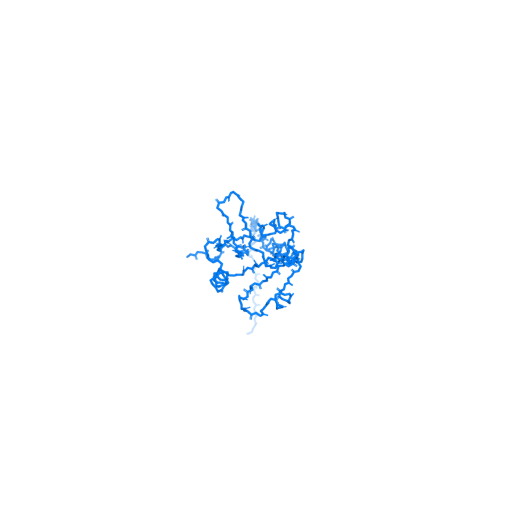 C C . ALA A 1 121 ? 0.917 25.912 14.242 1.00 48.25 121 ALA A C 1
ATOM 957 O O . ALA A 1 121 ? 0.031 26.543 13.666 1.00 48.25 121 ALA A O 1
ATOM 958 N N . ARG A 1 122 ? 1.218 26.168 15.521 1.00 45.00 122 ARG A N 1
ATOM 959 C CA . ARG A 1 122 ? 0.772 27.379 16.227 1.00 45.00 122 ARG A CA 1
ATOM 960 C C . ARG A 1 122 ? 1.972 28.004 16.932 1.00 45.00 122 ARG A C 1
ATOM 962 O O . ARG A 1 122 ? 2.228 27.729 18.099 1.00 45.00 122 ARG A O 1
ATOM 969 N N . GLY A 1 123 ? 2.726 28.808 16.184 1.00 41.25 123 GLY A N 1
ATOM 970 C CA . GLY A 1 123 ? 3.700 29.727 16.770 1.00 41.25 123 GLY A CA 1
ATOM 971 C C . GLY A 1 123 ? 2.996 30.747 17.678 1.00 41.25 123 GLY A C 1
ATOM 972 O O . GLY A 1 123 ? 1.805 31.017 17.478 1.00 41.25 123 GLY A O 1
ATOM 973 N N . PRO A 1 124 ? 3.686 31.289 18.695 1.00 40.44 124 PRO A N 1
ATOM 974 C CA . PRO A 1 124 ? 3.114 32.295 19.575 1.00 40.44 124 PRO A CA 1
ATOM 975 C C . PRO A 1 124 ? 2.750 33.540 18.762 1.00 40.44 124 PRO A C 1
ATOM 977 O O . PRO A 1 124 ? 3.570 34.095 18.035 1.00 40.44 124 PRO A O 1
ATOM 980 N N . SER A 1 125 ? 1.498 33.973 18.883 1.00 43.66 125 SER A N 1
ATOM 981 C CA . SER A 1 125 ? 1.046 35.277 18.418 1.00 43.66 125 SER A CA 1
ATOM 982 C C . SER A 1 125 ? 1.737 36.352 19.252 1.00 43.66 125 SER A C 1
ATOM 984 O O . SER A 1 125 ? 1.298 36.658 20.362 1.00 43.66 125 SER A O 1
ATOM 986 N N . THR A 1 126 ? 2.822 36.920 18.737 1.00 41.03 126 THR A N 1
ATOM 987 C CA . THR A 1 126 ? 3.413 38.132 19.300 1.00 41.03 126 THR A CA 1
ATOM 988 C C . THR A 1 126 ? 2.505 39.301 18.933 1.00 41.03 126 THR A C 1
ATOM 990 O O . THR A 1 126 ? 2.667 39.950 17.906 1.00 41.03 126 THR A O 1
ATOM 993 N N . SER A 1 127 ? 1.485 39.553 19.752 1.00 44.53 127 SER A N 1
ATOM 994 C CA . SER A 1 127 ? 0.845 40.862 19.779 1.00 44.53 127 SER A CA 1
ATOM 995 C C . SER A 1 127 ? 1.830 41.827 20.436 1.00 44.53 127 SER A C 1
ATOM 997 O O . SER A 1 127 ? 1.950 41.849 21.663 1.00 44.53 127 SER A O 1
ATOM 999 N N . GLU A 1 128 ? 2.554 42.601 19.630 1.00 40.50 128 GLU A N 1
ATOM 1000 C CA . GLU A 1 128 ? 3.298 43.767 20.099 1.00 40.50 128 GLU A CA 1
ATOM 1001 C C . GLU A 1 128 ? 2.310 44.778 20.695 1.00 40.50 128 GLU A C 1
ATOM 1003 O O . GLU A 1 128 ? 1.714 45.608 20.010 1.00 40.50 128 GLU A O 1
ATOM 1008 N N . ARG A 1 129 ? 2.117 44.713 22.014 1.00 41.28 129 ARG A N 1
ATOM 1009 C CA . ARG A 1 129 ? 1.617 45.856 22.772 1.00 41.28 129 ARG A CA 1
ATOM 1010 C C . ARG A 1 129 ? 2.781 46.827 22.924 1.00 41.28 129 ARG A C 1
ATOM 1012 O O . ARG A 1 129 ? 3.656 46.629 23.759 1.00 41.28 129 ARG A O 1
ATOM 1019 N N . ARG A 1 130 ? 2.768 47.888 22.116 1.00 42.50 130 ARG A N 1
ATOM 1020 C CA . ARG A 1 130 ? 3.511 49.127 22.377 1.00 42.50 130 ARG A CA 1
ATOM 1021 C C . ARG A 1 130 ? 3.126 49.626 23.775 1.00 42.50 130 ARG A C 1
ATOM 1023 O O . ARG A 1 130 ? 2.034 50.157 23.959 1.00 42.50 130 ARG A O 1
ATOM 1030 N N . ALA A 1 131 ? 4.003 49.437 24.753 1.00 45.06 131 ALA A N 1
ATOM 1031 C CA . ALA A 1 131 ? 3.957 50.156 26.017 1.00 45.06 131 ALA A CA 1
ATOM 1032 C C . ALA A 1 131 ? 4.965 51.306 25.923 1.00 45.06 131 ALA A C 1
ATOM 1034 O O . ALA A 1 131 ? 6.170 51.086 25.828 1.00 45.06 131 ALA A O 1
ATOM 1035 N N . SER A 1 132 ? 4.439 52.531 25.869 1.00 40.72 132 SER A N 1
ATOM 1036 C CA . SER A 1 132 ? 5.195 53.777 25.985 1.00 40.72 132 SER A CA 1
ATOM 1037 C C . SER A 1 132 ? 6.124 53.763 27.200 1.00 40.72 132 SER A C 1
ATOM 1039 O O . SER A 1 132 ? 5.674 53.514 28.317 1.00 40.72 132 SER A O 1
ATOM 1041 N N . MET A 1 133 ? 7.392 54.118 26.988 1.00 45.09 133 MET A N 1
ATOM 1042 C CA . MET A 1 133 ? 8.275 54.624 28.041 1.00 45.09 133 MET A CA 1
ATOM 1043 C C . MET A 1 133 ? 7.732 55.957 28.578 1.00 45.09 133 MET A C 1
ATOM 1045 O O . MET A 1 133 ? 7.472 56.855 27.773 1.00 45.09 133 MET A O 1
ATOM 1049 N N . PRO A 1 134 ? 7.617 56.146 29.902 1.00 51.53 134 PRO A N 1
ATOM 1050 C CA . PRO A 1 134 ? 7.633 57.474 30.497 1.00 51.53 134 PRO A CA 1
ATOM 1051 C C . PRO A 1 134 ? 9.083 57.946 30.742 1.00 51.53 134 PRO A C 1
ATOM 1053 O O . PRO A 1 134 ? 9.968 57.117 30.974 1.00 51.53 134 PRO A O 1
ATOM 1056 N N . PRO A 1 135 ? 9.351 59.264 30.695 1.00 48.75 135 PRO A N 1
ATOM 1057 C CA . PRO A 1 135 ? 10.685 59.814 30.902 1.00 48.75 135 PRO A CA 1
ATOM 1058 C C . PRO A 1 135 ? 10.996 59.950 32.400 1.00 48.75 135 PRO A C 1
ATOM 1060 O O . PRO A 1 135 ? 10.175 60.449 33.167 1.00 48.75 135 PRO A O 1
ATOM 1063 N N . GLY A 1 136 ? 12.198 59.538 32.806 1.00 41.78 136 GLY A N 1
ATOM 1064 C CA . GLY A 1 136 ? 12.761 59.787 34.134 1.00 41.78 136 GLY A CA 1
ATOM 1065 C C . GLY A 1 136 ? 14.111 60.488 33.998 1.00 41.78 136 GLY A C 1
ATOM 1066 O O . GLY A 1 136 ? 15.009 59.980 33.334 1.00 41.78 136 GLY A O 1
ATOM 1067 N N . THR A 1 137 ? 14.202 61.684 34.566 1.00 48.75 137 THR A N 1
ATOM 1068 C CA . THR A 1 137 ? 15.334 62.626 34.560 1.00 48.75 137 THR A CA 1
ATOM 1069 C C . THR A 1 137 ? 16.552 62.142 35.363 1.00 48.75 137 THR A C 1
ATOM 1071 O O . THR A 1 137 ? 16.405 61.268 36.216 1.00 48.75 137 THR A O 1
ATOM 1074 N N . PRO A 1 138 ? 17.749 62.716 35.123 1.00 50.12 138 PRO A N 1
ATOM 1075 C CA . PRO A 1 138 ? 19.002 62.256 35.715 1.00 50.12 138 PRO A CA 1
ATOM 1076 C C . PRO A 1 138 ? 19.204 62.808 37.134 1.00 50.12 138 PRO A C 1
ATOM 1078 O O . PRO A 1 138 ? 18.829 63.945 37.418 1.00 50.12 138 PRO A O 1
ATOM 1081 N N . SER A 1 139 ? 19.861 62.032 37.999 1.00 45.50 139 SER A N 1
ATOM 1082 C CA . SER A 1 139 ? 20.435 62.533 39.250 1.00 45.50 139 SER A CA 1
ATOM 1083 C C . SER A 1 139 ? 21.913 62.180 39.355 1.00 45.50 139 SER A C 1
ATOM 1085 O O . SER A 1 139 ? 22.337 61.056 39.092 1.00 45.50 139 SER A O 1
ATOM 1087 N N . GLU A 1 140 ? 22.648 63.224 39.721 1.00 43.41 140 GLU A N 1
ATOM 1088 C CA . GLU A 1 140 ? 24.056 63.319 40.073 1.00 43.41 140 GLU A CA 1
ATOM 1089 C C . GLU A 1 140 ? 24.465 62.359 41.197 1.00 43.41 140 GLU A C 1
ATOM 1091 O O . GLU A 1 140 ? 23.647 61.952 42.021 1.00 43.41 140 GLU A O 1
ATOM 1096 N N . GLY A 1 141 ? 25.762 62.053 41.271 1.00 43.06 141 GLY A N 1
ATOM 1097 C CA . GLY A 1 141 ? 26.309 61.247 42.359 1.00 43.06 141 GLY A CA 1
ATOM 1098 C C . GLY A 1 141 ? 27.790 60.926 42.202 1.00 43.06 141 GLY A C 1
ATOM 1099 O O . GLY A 1 141 ? 28.157 59.790 41.947 1.00 43.06 141 GLY A O 1
ATOM 1100 N N . THR A 1 142 ? 28.611 61.969 42.299 1.00 44.53 142 THR A N 1
ATOM 1101 C CA . THR A 1 142 ? 29.974 62.009 42.862 1.00 44.53 142 THR A CA 1
ATOM 1102 C C . THR A 1 142 ? 30.711 60.697 43.201 1.00 44.53 142 THR A C 1
ATOM 1104 O O . THR A 1 142 ? 30.314 59.965 44.098 1.00 44.53 142 THR A O 1
ATOM 1107 N N . SER A 1 143 ? 31.928 60.613 42.651 1.00 44.09 143 SER A N 1
ATOM 1108 C CA . SER A 1 143 ? 33.200 60.458 43.383 1.00 44.09 143 SER A CA 1
ATOM 1109 C C . SER A 1 143 ? 33.581 59.106 44.013 1.00 44.09 143 SER A C 1
ATOM 1111 O O . SER A 1 143 ? 33.021 58.674 45.012 1.00 44.09 143 SER A O 1
ATOM 1113 N N . SER A 1 144 ? 34.735 58.630 43.532 1.00 48.66 144 SER A N 1
ATOM 1114 C CA . SER A 1 144 ? 35.952 58.303 44.301 1.00 48.66 144 SER A CA 1
ATOM 1115 C C . SER A 1 144 ? 36.420 56.849 44.330 1.00 48.66 144 SER A C 1
ATOM 1117 O O . SER A 1 144 ? 35.648 55.931 44.585 1.00 48.66 144 SER A O 1
ATOM 1119 N N . ASP A 1 145 ? 37.754 56.764 44.222 1.00 52.28 145 ASP A N 1
ATOM 1120 C CA . ASP A 1 145 ? 38.678 55.744 44.737 1.00 52.28 145 ASP A CA 1
ATOM 1121 C C . ASP A 1 145 ? 38.792 54.431 43.936 1.00 52.28 145 ASP A C 1
ATOM 1123 O O . ASP A 1 145 ? 37.815 53.717 43.750 1.00 52.28 145 ASP A O 1
ATOM 1127 N N . ARG A 1 146 ? 39.965 54.019 43.431 1.00 46.06 146 ARG A N 1
ATOM 1128 C CA . ARG A 1 146 ? 41.374 54.296 43.783 1.00 46.06 146 ARG A CA 1
ATOM 1129 C C . ARG A 1 146 ? 42.288 54.172 42.568 1.00 46.06 146 ARG A C 1
ATOM 1131 O O . ARG A 1 146 ? 41.950 53.364 41.675 1.00 46.06 146 ARG A O 1
#

Sequence (146 aa):
MDAERAGFRTFWLIVGGDGDRPEVFELGADKGTRMLPVFSFEEEAMLFLRLGGLEGRWRVGETGAADLASTLTGAHRGVIRVVLDPFPEIGFARFYEVFSLGREEFVALLILGRRFRTRTARGPSTSERRASMPPGTPSEGTSSDR

Secondary structure (DSSP, 8-state):
--TTS----EEEEEEE-SSSS-EE--BTGGGT--EEEEBSSHHHHHHHHHHTT-BTTEEEEEEEHHHHHHHHHTTTTT--EEEES----TTGGGHHHHTEEEHHHHHHHHHHHHHHHHTSS----------PPPP-----------

Organism: NCBI:txid349277

pLDDT: mean 72.05, std 19.34, range [30.0, 94.31]

Foldseek 3Di:
DDPPPDLWQKKKFKWFDPDPDIHGDFPCVVVLATEGEIESDQVLVVQLCVVLVVPPGIDIDIDTLVVLLCCCVPPVVSHQWYAYSDDNDDPCPVVSVVRIDGSVRSSVVSVVSVVVVVVPPDDDPPPPPPDDDDDDDDDDDDDDDD

Radius of gyration: 27.6 Å; chains: 1; bounding box: 56×80×63 Å